Protein AF-A0A9D3X3N9-F1 (afdb_monomer_lite)

Structure (mmCIF, N/CA/C/O backbone):
data_AF-A0A9D3X3N9-F1
#
_entry.id   AF-A0A9D3X3N9-F1
#
loop_
_atom_site.group_PDB
_atom_site.id
_atom_site.type_symbol
_atom_site.label_atom_id
_atom_site.label_alt_id
_atom_site.label_comp_id
_atom_site.label_asym_id
_atom_site.label_entity_id
_atom_site.label_seq_id
_atom_site.pdbx_PDB_ins_code
_atom_site.Cartn_x
_atom_site.Cartn_y
_atom_site.Cartn_z
_atom_site.occupancy
_atom_site.B_iso_or_equiv
_atom_site.auth_seq_id
_atom_site.auth_comp_id
_atom_site.auth_asym_id
_atom_site.auth_atom_id
_atom_site.pdbx_PDB_model_num
ATOM 1 N N . MET A 1 1 ? -25.079 4.400 -27.390 1.00 31.95 1 MET A N 1
ATOM 2 C CA . MET A 1 1 ? -25.509 4.694 -26.006 1.00 31.95 1 MET A CA 1
ATOM 3 C C . MET A 1 1 ? -24.269 4.685 -25.127 1.00 31.95 1 MET A C 1
ATOM 5 O O . MET A 1 1 ? -23.729 3.621 -24.873 1.00 31.95 1 MET A O 1
ATOM 9 N N . ALA A 1 2 ? -23.754 5.862 -24.773 1.00 32.91 2 ALA A N 1
ATOM 10 C CA . ALA A 1 2 ? -22.612 6.016 -23.876 1.00 32.91 2 ALA A CA 1
ATOM 11 C C . ALA A 1 2 ? -23.142 6.596 -22.563 1.00 32.91 2 ALA A C 1
ATOM 13 O O . ALA A 1 2 ? -23.768 7.655 -22.571 1.00 32.91 2 ALA A O 1
ATOM 14 N N . VAL A 1 3 ? -22.959 5.876 -21.459 1.00 32.66 3 VAL A N 1
ATOM 15 C CA . VAL A 1 3 ? -23.346 6.351 -20.126 1.00 32.66 3 VAL A CA 1
ATOM 16 C C . VAL A 1 3 ? -22.180 7.183 -19.573 1.00 32.66 3 VAL A C 1
ATOM 18 O O . VAL A 1 3 ? -21.041 6.717 -19.627 1.00 32.66 3 VAL A O 1
ATOM 21 N N . PRO A 1 4 ? -22.409 8.416 -19.088 1.00 34.59 4 PRO A N 1
ATOM 22 C CA . PRO A 1 4 ? -21.331 9.307 -18.676 1.00 34.59 4 PRO A CA 1
ATOM 23 C C . PRO A 1 4 ? -20.747 8.894 -17.320 1.00 34.59 4 PRO A C 1
ATOM 25 O O . PRO A 1 4 ? -21.477 8.645 -16.360 1.00 34.59 4 PRO A O 1
ATOM 28 N N . ILE A 1 5 ? -19.416 8.895 -17.223 1.00 29.80 5 ILE A N 1
ATOM 29 C CA . ILE A 1 5 ? -18.681 8.769 -15.960 1.00 29.80 5 ILE A CA 1
ATOM 30 C C . ILE A 1 5 ? -18.842 10.099 -15.215 1.00 29.80 5 ILE A C 1
ATOM 32 O O . ILE A 1 5 ? -18.159 11.084 -15.497 1.00 29.80 5 ILE A O 1
ATOM 36 N N . ARG A 1 6 ? -19.814 10.157 -14.301 1.00 30.39 6 ARG A N 1
ATOM 37 C CA . ARG A 1 6 ? -20.041 11.319 -13.440 1.00 30.39 6 ARG A CA 1
ATOM 38 C C . ARG A 1 6 ? -18.975 11.330 -12.344 1.00 30.39 6 ARG A C 1
ATOM 40 O O . ARG A 1 6 ? -19.010 10.524 -11.424 1.00 30.39 6 ARG A O 1
ATOM 47 N N . CYS A 1 7 ? -18.050 12.278 -12.440 1.00 36.06 7 CYS A N 1
ATOM 48 C CA . CYS A 1 7 ? -17.235 12.730 -11.320 1.00 36.06 7 CYS A CA 1
ATOM 49 C C . CYS A 1 7 ? -18.178 13.370 -10.284 1.00 36.06 7 CYS A C 1
ATOM 51 O O . CYS A 1 7 ? -18.658 14.486 -10.488 1.00 36.06 7 CYS A O 1
ATOM 53 N N . GLN A 1 8 ? -18.528 12.647 -9.218 1.00 34.91 8 GLN A N 1
ATOM 54 C CA . GLN A 1 8 ? -19.307 13.202 -8.112 1.00 34.91 8 GLN A CA 1
ATOM 55 C C . GLN A 1 8 ? -18.360 13.745 -7.043 1.00 34.91 8 GLN A C 1
ATOM 57 O O . GLN A 1 8 ? -17.933 13.041 -6.137 1.00 34.91 8 GLN A O 1
ATOM 62 N N . ARG A 1 9 ? -18.106 15.056 -7.116 1.00 42.12 9 ARG A N 1
ATOM 63 C CA . ARG A 1 9 ? -18.013 15.855 -5.891 1.00 42.12 9 ARG A CA 1
ATOM 64 C C . ARG A 1 9 ? -19.366 15.745 -5.183 1.00 42.12 9 ARG A C 1
ATOM 66 O O . ARG A 1 9 ? -20.378 16.154 -5.748 1.00 42.12 9 ARG A O 1
ATOM 73 N N . GLY A 1 10 ? -19.379 15.189 -3.978 1.00 32.97 10 GLY A N 1
ATOM 74 C CA . GLY A 1 10 ? -20.575 15.047 -3.153 1.00 32.97 10 GLY A CA 1
ATOM 75 C C . GLY A 1 10 ? -20.214 15.052 -1.675 1.00 32.97 10 GLY A C 1
ATOM 76 O O . GLY A 1 10 ? -20.024 14.002 -1.077 1.00 32.97 10 GLY A O 1
ATOM 77 N N . HIS A 1 11 ? -20.123 16.248 -1.093 1.00 48.69 11 HIS A N 1
ATOM 78 C CA . HIS A 1 11 ? -20.300 16.431 0.344 1.00 48.69 11 HIS A CA 1
ATOM 79 C C . HIS A 1 11 ? -21.732 16.002 0.709 1.00 48.69 11 HIS A C 1
ATOM 81 O O . HIS A 1 11 ? -22.687 16.546 0.159 1.00 48.69 11 HIS A O 1
ATOM 87 N N . GLY A 1 12 ? -21.862 15.072 1.658 1.00 41.91 12 GLY A N 1
ATOM 88 C CA . GLY A 1 12 ? -23.103 14.786 2.379 1.00 41.91 12 GLY A CA 1
ATOM 89 C C . GLY A 1 12 ? -23.923 13.609 1.851 1.00 41.91 12 GLY A C 1
ATOM 90 O O . GLY A 1 12 ? -24.795 13.793 1.010 1.00 41.91 12 GLY A O 1
ATOM 91 N N . LEU A 1 13 ? -23.742 12.435 2.461 1.00 39.03 13 LEU A N 1
ATOM 92 C CA . LEU A 1 13 ? -24.774 11.403 2.574 1.00 39.03 13 LEU A CA 1
ATOM 93 C C . LEU A 1 13 ? -24.634 10.724 3.940 1.00 39.03 13 LEU A C 1
ATOM 95 O O . LEU A 1 13 ? -23.590 10.187 4.296 1.00 39.03 13 LEU A O 1
ATOM 99 N N . ARG A 1 14 ? -25.706 10.858 4.720 1.00 43.12 14 ARG A N 1
ATOM 100 C CA . ARG A 1 14 ? -25.939 10.192 5.996 1.00 43.12 14 ARG A CA 1
ATOM 101 C C . ARG A 1 14 ? -26.259 8.720 5.713 1.00 43.12 14 ARG A C 1
ATOM 103 O O . ARG A 1 14 ? -27.014 8.445 4.787 1.00 43.12 14 ARG A O 1
ATOM 110 N N . ASP A 1 15 ? -25.716 7.854 6.562 1.00 40.09 15 ASP A N 1
ATOM 111 C CA . ASP A 1 15 ? -25.915 6.401 6.659 1.00 40.09 15 ASP A CA 1
ATOM 112 C C . ASP A 1 15 ? -25.091 5.507 5.708 1.00 40.09 15 ASP A C 1
ATOM 114 O O . ASP A 1 15 ? -25.535 5.046 4.659 1.00 40.09 15 ASP A O 1
ATOM 118 N N . VAL A 1 16 ? -23.860 5.211 6.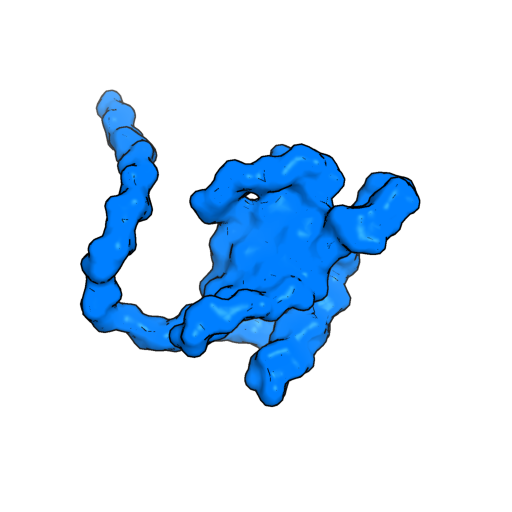128 1.00 35.19 16 VAL A N 1
ATOM 119 C CA . VAL A 1 16 ? -23.078 4.052 5.684 1.00 35.19 16 VAL A CA 1
ATOM 120 C C . VAL A 1 16 ? -22.316 3.593 6.916 1.00 35.19 16 VAL A C 1
ATOM 122 O O . VAL A 1 16 ? -21.643 4.409 7.539 1.00 35.19 16 VAL A O 1
ATOM 125 N N . ARG A 1 17 ? -22.466 2.322 7.311 1.00 38.84 17 ARG A N 1
ATOM 126 C CA . ARG A 1 17 ? -21.673 1.709 8.391 1.00 38.84 17 ARG A CA 1
ATOM 127 C C . ARG A 1 17 ? -20.231 2.178 8.236 1.00 38.84 17 ARG A C 1
ATOM 129 O O . ARG A 1 17 ? -19.671 1.979 7.158 1.00 38.84 17 ARG A O 1
ATOM 136 N N . ALA A 1 18 ? -19.702 2.841 9.257 1.00 41.69 18 ALA A N 1
ATOM 137 C CA . ALA A 1 18 ? -18.350 3.356 9.223 1.00 41.69 18 ALA A CA 1
ATOM 138 C C . ALA A 1 18 ? -17.399 2.199 8.835 1.00 41.69 18 ALA A C 1
ATOM 140 O O . ALA A 1 18 ? -17.597 1.040 9.227 1.00 41.69 18 ALA A O 1
ATOM 141 N N . ARG A 1 19 ? -16.513 2.472 7.876 1.00 57.41 19 ARG A N 1
ATOM 142 C CA . ARG A 1 19 ? -15.529 1.526 7.346 1.00 57.41 19 ARG A CA 1
ATOM 143 C C . ARG A 1 19 ? -14.264 2.307 7.062 1.00 57.41 19 ARG A C 1
ATOM 145 O O . ARG A 1 19 ? -14.333 3.376 6.463 1.00 57.41 19 ARG A O 1
ATOM 152 N N . ASP A 1 20 ? -13.123 1.751 7.437 1.00 67.38 20 ASP A N 1
ATOM 153 C CA . ASP A 1 20 ? -11.840 2.326 7.063 1.00 67.38 20 ASP A CA 1
ATOM 154 C C . ASP A 1 20 ? -11.606 2.193 5.550 1.00 67.38 20 ASP A C 1
ATOM 156 O O . ASP A 1 20 ? -11.877 1.148 4.938 1.00 67.38 20 ASP A O 1
ATOM 160 N N . HIS A 1 21 ? -11.063 3.252 4.950 1.00 73.44 21 HIS A N 1
ATOM 161 C CA . HIS A 1 21 ? -10.719 3.298 3.531 1.00 73.44 21 HIS A CA 1
ATOM 162 C C . HIS A 1 21 ? -9.202 3.275 3.356 1.00 73.44 21 HIS A C 1
ATOM 164 O O . HIS A 1 21 ? -8.477 3.983 4.044 1.00 73.44 21 HIS A O 1
ATOM 170 N N . VAL A 1 22 ? -8.695 2.518 2.387 1.00 73.81 22 VAL A N 1
ATOM 171 C CA . VAL A 1 22 ? -7.292 2.579 1.970 1.00 73.81 22 VAL A CA 1
ATOM 172 C C . VAL A 1 22 ? -7.203 3.177 0.580 1.00 73.81 22 VAL A C 1
ATOM 174 O O . VAL A 1 22 ? -7.746 2.628 -0.376 1.00 73.81 22 VAL A O 1
ATOM 177 N N . TRP A 1 23 ? -6.476 4.283 0.484 1.00 79.00 23 TRP A N 1
ATOM 178 C CA . TRP A 1 23 ? -6.226 5.031 -0.737 1.00 79.00 23 TRP A CA 1
ATOM 179 C C . TRP A 1 23 ? -4.908 4.564 -1.333 1.00 79.00 23 TRP A C 1
ATOM 181 O O . TRP A 1 23 ? -3.872 4.605 -0.667 1.00 79.00 23 TRP A O 1
ATOM 191 N N . LEU A 1 24 ? -4.937 4.126 -2.588 1.00 73.19 24 LEU A N 1
ATOM 192 C CA . LEU A 1 24 ? -3.757 3.652 -3.296 1.00 73.19 24 LEU A CA 1
ATOM 193 C C . LEU A 1 24 ? -3.531 4.481 -4.560 1.00 73.19 24 LEU A C 1
ATOM 195 O O . LEU A 1 24 ? -4.296 4.391 -5.517 1.00 73.19 24 LEU A O 1
ATOM 199 N N . LEU A 1 25 ? -2.475 5.296 -4.558 1.00 71.31 25 LEU A N 1
ATOM 200 C CA . LEU A 1 25 ? -2.218 6.297 -5.594 1.00 71.31 25 LEU A CA 1
ATOM 201 C C . LEU A 1 25 ? -1.011 5.905 -6.453 1.00 71.31 25 LEU A C 1
ATOM 203 O O . LEU A 1 25 ? 0.139 5.955 -6.003 1.00 71.31 25 LEU A O 1
ATOM 207 N N . SER A 1 26 ? -1.251 5.533 -7.716 1.00 69.38 26 SER A N 1
ATOM 208 C CA . SER A 1 26 ? -0.196 5.335 -8.707 1.00 69.38 26 SER A CA 1
ATOM 209 C C . SER A 1 26 ? -0.650 5.313 -10.176 1.00 69.38 26 SER A C 1
ATOM 211 O O . SER A 1 26 ? -1.610 4.637 -10.539 1.00 69.38 26 SER A O 1
ATOM 213 N N . ILE A 1 27 ? 0.112 5.981 -11.058 1.00 57.88 27 ILE A N 1
ATOM 214 C CA . ILE A 1 27 ? -0.200 6.104 -12.501 1.00 57.88 27 ILE A CA 1
ATOM 215 C C . ILE A 1 27 ? 0.334 4.950 -13.372 1.00 57.88 27 ILE A C 1
ATOM 217 O O . ILE A 1 27 ? -0.090 4.798 -14.510 1.00 57.88 27 ILE A O 1
ATOM 221 N N . VAL A 1 28 ? 1.321 4.175 -12.901 1.00 57.84 28 VAL A N 1
ATOM 222 C CA . VAL A 1 28 ? 2.160 3.336 -13.795 1.00 57.84 28 VAL A CA 1
ATOM 223 C C . VAL A 1 28 ? 2.166 1.845 -13.418 1.00 57.84 28 VAL A C 1
ATOM 225 O O . VAL A 1 28 ? 2.749 1.035 -14.133 1.00 57.84 28 VAL A O 1
ATOM 228 N N . TYR A 1 29 ? 1.512 1.431 -12.327 1.00 63.31 29 TYR A N 1
ATOM 229 C CA . TYR A 1 29 ? 1.758 0.096 -11.752 1.00 63.31 29 TYR A CA 1
ATOM 230 C C . TYR A 1 29 ? 0.490 -0.656 -11.354 1.00 63.31 29 TYR A C 1
ATOM 232 O O . TYR A 1 29 ? 0.356 -1.092 -10.212 1.00 63.31 29 TYR A O 1
ATOM 240 N N . GLY A 1 30 ? -0.410 -0.870 -12.318 1.00 69.19 30 GLY A N 1
ATOM 241 C CA . GLY A 1 30 ? -1.659 -1.612 -12.103 1.00 69.19 30 GLY A CA 1
ATOM 242 C C . GLY A 1 30 ? -1.469 -2.977 -11.424 1.00 69.19 30 GLY A C 1
ATOM 243 O O . GLY A 1 30 ? -2.191 -3.284 -10.486 1.00 69.19 30 GLY A O 1
ATOM 244 N N . ARG A 1 31 ? -0.446 -3.763 -11.802 1.00 81.25 31 ARG A N 1
ATOM 245 C CA . ARG A 1 31 ? -0.176 -5.080 -11.180 1.00 81.25 31 ARG A CA 1
ATOM 246 C C . ARG A 1 31 ? 0.275 -4.989 -9.718 1.00 81.25 31 ARG A C 1
ATOM 248 O O . ARG A 1 31 ? -0.132 -5.810 -8.908 1.00 81.25 31 ARG A O 1
ATOM 255 N N . ASN A 1 32 ? 1.095 -3.995 -9.369 1.00 84.25 32 ASN A N 1
ATOM 256 C CA . ASN A 1 32 ? 1.498 -3.787 -7.974 1.00 84.25 32 ASN A CA 1
ATOM 257 C C . ASN A 1 32 ? 0.337 -3.257 -7.133 1.00 84.25 32 ASN A C 1
ATOM 259 O O . ASN A 1 32 ? 0.166 -3.690 -6.000 1.00 84.25 32 ASN A O 1
ATOM 263 N N . ALA A 1 33 ? -0.451 -2.336 -7.691 1.00 85.00 33 ALA A N 1
ATOM 264 C CA . ALA A 1 33 ? -1.656 -1.816 -7.058 1.00 85.00 33 ALA A CA 1
ATOM 265 C C . ALA A 1 33 ? -2.656 -2.938 -6.752 1.00 85.00 33 ALA A C 1
ATOM 267 O O . ALA A 1 33 ? -3.158 -3.024 -5.635 1.00 85.00 33 ALA A O 1
ATOM 268 N N . ASP A 1 34 ? -2.874 -3.834 -7.715 1.00 88.12 34 ASP A N 1
ATOM 269 C CA . ASP A 1 34 ? -3.726 -5.008 -7.554 1.00 88.12 34 ASP A CA 1
ATOM 270 C C . ASP A 1 34 ? -3.188 -5.966 -6.480 1.00 88.12 34 ASP A C 1
ATOM 272 O O . ASP A 1 34 ? -3.916 -6.324 -5.557 1.00 88.12 34 ASP A O 1
ATOM 276 N N . ALA A 1 35 ? -1.894 -6.301 -6.519 1.00 91.19 35 ALA A N 1
ATOM 277 C CA . ALA A 1 35 ? -1.285 -7.191 -5.532 1.00 91.19 35 ALA A CA 1
ATOM 278 C C . ALA A 1 35 ? -1.388 -6.640 -4.097 1.00 91.19 35 ALA A C 1
ATOM 280 O O . ALA A 1 35 ? -1.737 -7.378 -3.175 1.00 91.19 35 ALA A O 1
ATOM 281 N N . VAL A 1 36 ? -1.130 -5.340 -3.907 1.00 91.06 36 VAL A N 1
ATOM 282 C CA . VAL A 1 36 ? -1.307 -4.670 -2.608 1.00 91.06 36 VAL A CA 1
ATOM 283 C C . VAL A 1 36 ? -2.785 -4.662 -2.210 1.00 91.06 36 VAL A C 1
ATOM 285 O O . VAL A 1 36 ? -3.103 -5.024 -1.084 1.00 91.06 36 VAL A O 1
ATOM 288 N N . SER A 1 37 ? -3.700 -4.331 -3.127 1.00 88.88 37 SER A N 1
ATOM 289 C CA . SER A 1 37 ? -5.146 -4.345 -2.861 1.00 88.88 37 SER A CA 1
ATOM 290 C C . SER A 1 37 ? -5.637 -5.717 -2.391 1.00 88.88 37 SER A C 1
ATOM 292 O O . SER A 1 37 ? -6.353 -5.813 -1.393 1.00 88.88 37 SER A O 1
ATOM 294 N N . GLN A 1 38 ? -5.208 -6.792 -3.058 1.00 91.75 38 GLN A N 1
ATOM 295 C CA . GLN A 1 38 ? -5.537 -8.157 -2.659 1.00 91.75 38 GLN A CA 1
ATOM 296 C C . GLN A 1 38 ? -4.978 -8.504 -1.276 1.00 91.75 38 GLN A C 1
ATOM 298 O O . GLN A 1 38 ? -5.694 -9.097 -0.472 1.00 91.75 38 GLN A O 1
ATOM 303 N N . ALA A 1 39 ? -3.727 -8.134 -0.983 1.00 93.06 39 ALA A N 1
ATOM 304 C CA . ALA A 1 39 ? -3.123 -8.381 0.325 1.00 93.06 39 ALA A CA 1
ATOM 305 C C . ALA A 1 39 ? -3.898 -7.669 1.446 1.00 93.06 39 ALA A C 1
ATOM 307 O O . ALA A 1 39 ? -4.276 -8.308 2.424 1.00 93.06 39 ALA A O 1
ATOM 308 N N . LEU A 1 40 ? -4.232 -6.387 1.264 1.00 90.69 40 LEU A N 1
ATOM 309 C CA . LEU A 1 40 ? -4.996 -5.609 2.244 1.00 90.69 40 LEU A CA 1
ATOM 310 C C . LEU A 1 40 ? -6.369 -6.234 2.525 1.00 90.69 40 LEU A C 1
ATOM 312 O O . LEU A 1 40 ? -6.725 -6.435 3.684 1.00 90.69 40 LEU A O 1
ATOM 316 N N . ARG A 1 41 ? -7.106 -6.616 1.472 1.00 89.12 41 ARG A N 1
ATOM 317 C CA . ARG A 1 41 ? -8.426 -7.264 1.593 1.00 89.12 41 ARG A CA 1
ATOM 318 C C . ARG A 1 41 ? -8.362 -8.635 2.269 1.00 89.12 41 ARG A C 1
ATOM 320 O O . ARG A 1 41 ? -9.312 -9.025 2.938 1.00 89.12 41 ARG A O 1
ATOM 327 N N . ARG A 1 42 ? -7.262 -9.379 2.093 1.00 91.81 42 ARG A N 1
ATOM 328 C CA . ARG A 1 42 ? -7.041 -10.667 2.776 1.00 91.81 42 ARG A CA 1
ATOM 329 C C . ARG A 1 42 ? -6.723 -10.481 4.255 1.00 91.81 42 ARG A C 1
ATOM 331 O O . ARG A 1 42 ? -7.130 -11.306 5.064 1.00 91.81 42 ARG A O 1
ATOM 338 N N . THR A 1 43 ? -5.995 -9.424 4.603 1.00 90.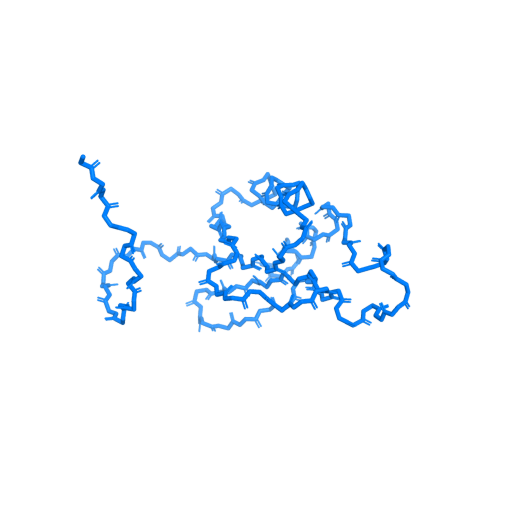31 43 THR A N 1
ATOM 339 C CA . THR A 1 43 ? -5.600 -9.150 5.989 1.00 90.31 43 THR A CA 1
ATOM 340 C C . THR A 1 43 ? -6.732 -8.533 6.802 1.00 90.31 43 THR A C 1
ATOM 342 O O . THR A 1 43 ? -6.879 -8.871 7.974 1.00 90.31 43 THR A O 1
ATOM 345 N N . VAL A 1 44 ? -7.544 -7.663 6.196 1.00 86.56 44 VAL A N 1
ATOM 346 C CA . VAL A 1 44 ? -8.655 -6.976 6.864 1.00 86.56 44 VAL A CA 1
ATOM 347 C C . VAL A 1 44 ? -9.910 -7.082 6.001 1.00 86.56 44 VAL A C 1
ATOM 349 O O . VAL A 1 44 ? -10.055 -6.388 5.000 1.00 86.56 44 VAL A O 1
ATOM 352 N N . ALA A 1 45 ? -10.847 -7.944 6.399 1.00 79.94 45 ALA A N 1
ATOM 353 C CA . ALA A 1 45 ? -12.034 -8.251 5.595 1.00 79.94 45 ALA A CA 1
ATOM 354 C C . ALA A 1 45 ? -13.011 -7.068 5.426 1.00 79.94 45 ALA A C 1
ATOM 356 O O . ALA A 1 45 ? -13.779 -7.045 4.468 1.00 79.94 45 ALA A O 1
ATOM 357 N N . ASN A 1 46 ? -12.996 -6.090 6.340 1.00 80.75 46 ASN A N 1
ATOM 358 C CA . ASN A 1 46 ? -13.911 -4.940 6.322 1.00 80.75 46 ASN A CA 1
ATOM 359 C C . ASN A 1 46 ? -13.274 -3.653 5.759 1.00 80.75 46 ASN A C 1
ATOM 361 O O . ASN A 1 46 ? -13.885 -2.593 5.848 1.00 80.75 46 ASN A O 1
ATOM 365 N N . VAL A 1 47 ? -12.062 -3.724 5.190 1.00 82.06 47 VAL A N 1
ATOM 366 C CA . VAL A 1 47 ? -11.395 -2.540 4.628 1.00 82.06 47 VAL A CA 1
ATOM 367 C C . VAL A 1 47 ? -11.857 -2.282 3.196 1.00 82.06 47 VAL A C 1
ATOM 369 O O . VAL A 1 47 ? -11.866 -3.180 2.347 1.00 82.06 47 VAL A O 1
ATOM 372 N N . VAL A 1 48 ? -12.226 -1.038 2.900 1.00 87.94 48 VAL A N 1
ATOM 373 C CA . VAL A 1 48 ? -12.533 -0.607 1.533 1.00 87.94 48 VAL A CA 1
ATOM 374 C C . VAL A 1 48 ? -11.237 -0.130 0.890 1.00 87.94 48 VAL A C 1
ATOM 376 O O . VAL A 1 48 ? -10.563 0.734 1.429 1.00 87.94 48 VAL A O 1
ATOM 379 N N . VAL A 1 49 ? -10.858 -0.686 -0.262 1.00 86.56 49 VAL A N 1
ATOM 380 C CA . VAL A 1 49 ? -9.651 -0.247 -0.987 1.00 86.56 49 VAL A CA 1
ATOM 381 C C . VAL A 1 49 ? -10.057 0.543 -2.222 1.00 86.56 49 VAL A C 1
ATOM 383 O O . VAL A 1 49 ? -10.679 -0.020 -3.127 1.00 86.56 49 VAL A O 1
ATOM 386 N N . GLU A 1 50 ? -9.655 1.808 -2.269 1.00 87.75 50 GLU A N 1
ATOM 387 C CA . GLU A 1 50 ? -9.863 2.741 -3.372 1.00 87.75 50 GLU A CA 1
ATOM 388 C C . GLU A 1 50 ? -8.541 2.995 -4.098 1.00 87.75 50 GLU A C 1
ATOM 390 O O . GLU A 1 50 ? -7.524 3.337 -3.496 1.00 87.75 50 GLU A O 1
ATOM 395 N N . ILE A 1 51 ? -8.542 2.819 -5.419 1.00 84.06 51 ILE A N 1
ATOM 396 C CA . ILE A 1 51 ? -7.351 3.003 -6.251 1.00 84.06 51 ILE A CA 1
ATOM 397 C C . ILE A 1 51 ? -7.531 4.277 -7.069 1.00 84.06 51 ILE A C 1
ATOM 399 O O . ILE A 1 51 ? -8.495 4.388 -7.821 1.00 84.06 51 ILE A O 1
ATOM 403 N N . ASN A 1 52 ? -6.582 5.206 -6.960 1.00 81.88 52 ASN A N 1
ATOM 404 C CA . ASN A 1 52 ? -6.586 6.494 -7.658 1.00 81.88 52 ASN A CA 1
ATOM 405 C C . ASN A 1 52 ? -7.912 7.282 -7.562 1.00 81.88 52 ASN A C 1
ATOM 407 O O . ASN A 1 52 ? -8.402 7.745 -8.593 1.00 81.88 52 ASN A O 1
ATOM 411 N N . PRO A 1 53 ? -8.503 7.456 -6.364 1.00 78.31 53 PRO A N 1
ATOM 412 C CA . PRO A 1 53 ? -9.671 8.332 -6.197 1.00 78.31 53 PRO A CA 1
ATOM 413 C C . PRO A 1 53 ? -9.382 9.788 -6.609 1.00 78.31 53 PRO A C 1
ATOM 415 O O . PRO A 1 53 ? -10.277 10.502 -7.055 1.00 78.31 53 PRO A O 1
ATOM 418 N N . GLU A 1 54 ? -8.119 10.211 -6.525 1.00 79.19 54 GLU A N 1
ATOM 419 C CA . GLU A 1 54 ? -7.611 11.476 -7.052 1.00 79.19 54 GLU A CA 1
ATOM 420 C C . GLU A 1 54 ? -6.482 11.250 -8.065 1.00 79.19 54 GLU A C 1
ATOM 422 O O . GLU A 1 54 ? -5.897 10.165 -8.130 1.00 79.19 54 GLU A O 1
ATOM 427 N N . THR A 1 55 ? -6.161 12.286 -8.853 1.00 76.62 55 THR A N 1
ATOM 428 C CA . THR A 1 55 ? -5.078 12.236 -9.844 1.00 76.62 55 THR A CA 1
ATOM 429 C C . THR A 1 55 ? -3.755 11.885 -9.156 1.00 76.62 55 THR A C 1
ATOM 431 O O . THR A 1 55 ? -3.205 12.712 -8.425 1.00 76.62 55 THR A O 1
ATOM 434 N N . PRO A 1 56 ? -3.195 10.687 -9.404 1.00 80.38 56 PRO A N 1
ATOM 435 C CA . PRO A 1 56 ? -2.022 10.233 -8.680 1.00 80.38 56 PRO A CA 1
ATOM 436 C C . PRO A 1 56 ? -0.777 11.015 -9.098 1.00 80.38 56 PRO A C 1
ATOM 438 O O . PRO A 1 56 ? -0.588 11.369 -10.265 1.00 80.38 56 PRO A O 1
ATOM 441 N N . ARG A 1 57 ? 0.136 11.233 -8.149 1.00 80.62 57 ARG A N 1
ATOM 442 C CA . ARG A 1 57 ? 1.425 11.870 -8.435 1.00 80.62 57 ARG A CA 1
ATOM 443 C C . ARG A 1 57 ? 2.299 10.983 -9.331 1.00 80.62 57 ARG A C 1
ATOM 445 O O . ARG A 1 57 ? 2.356 9.757 -9.203 1.00 80.62 57 ARG A O 1
ATOM 452 N N . ARG A 1 58 ? 3.023 11.616 -10.261 1.00 78.56 58 ARG A N 1
ATOM 453 C CA . ARG A 1 58 ? 3.893 10.911 -11.214 1.00 78.56 58 ARG A CA 1
ATOM 454 C C . ARG A 1 58 ? 5.063 10.241 -10.500 1.00 78.56 58 ARG A C 1
ATOM 456 O O . ARG A 1 58 ? 5.766 10.867 -9.713 1.00 78.56 58 ARG A O 1
ATOM 463 N N . ASN A 1 59 ? 5.323 8.981 -10.858 1.00 75.62 59 ASN A N 1
ATOM 464 C CA . ASN A 1 59 ? 6.469 8.190 -10.389 1.00 75.62 59 ASN A CA 1
ATOM 465 C C . ASN A 1 59 ? 6.548 7.990 -8.860 1.00 75.62 59 ASN A C 1
ATOM 467 O O . ASN A 1 59 ? 7.649 7.833 -8.313 1.00 75.62 59 ASN A O 1
ATOM 471 N N . SER A 1 60 ? 5.395 7.953 -8.194 1.00 79.81 60 SER A N 1
ATOM 472 C CA . SER A 1 60 ? 5.242 7.549 -6.795 1.00 79.81 60 SER A CA 1
ATOM 473 C C . SER A 1 60 ? 4.253 6.391 -6.654 1.00 79.81 60 SER A C 1
ATOM 475 O O . SER A 1 60 ? 3.467 6.099 -7.562 1.00 79.81 60 SER A O 1
ATOM 477 N N . PHE A 1 61 ? 4.353 5.706 -5.521 1.00 88.44 61 PHE A N 1
ATOM 478 C CA . PHE A 1 61 ? 3.427 4.668 -5.100 1.00 88.44 61 PHE A CA 1
ATOM 479 C C . PHE A 1 61 ? 3.125 4.958 -3.640 1.00 88.44 61 PHE A C 1
ATOM 481 O O . PHE A 1 61 ? 3.979 4.734 -2.785 1.00 88.44 61 PHE A O 1
ATOM 488 N N . GLU A 1 62 ? 1.953 5.522 -3.390 1.00 89.00 62 GLU A N 1
ATOM 489 C CA . GLU A 1 62 ? 1.554 5.958 -2.058 1.00 89.00 62 GLU A CA 1
ATOM 490 C C . GLU A 1 62 ? 0.357 5.127 -1.606 1.00 89.00 62 GLU A C 1
ATOM 492 O O . GLU A 1 62 ? -0.532 4.822 -2.408 1.00 89.00 62 GLU A O 1
ATOM 497 N N . VAL A 1 63 ? 0.366 4.744 -0.332 1.00 90.75 63 VAL A N 1
ATOM 498 C CA . VAL A 1 63 ? -0.727 4.018 0.306 1.00 90.75 63 VAL A CA 1
ATOM 499 C C . VAL A 1 63 ? -1.036 4.685 1.635 1.00 90.75 63 VAL A C 1
ATOM 501 O O . VAL A 1 63 ? -0.154 4.797 2.489 1.00 90.75 63 VAL A O 1
ATOM 504 N N . SER A 1 64 ? -2.291 5.074 1.816 1.00 89.69 64 SER A N 1
ATOM 505 C CA . SER A 1 64 ? -2.761 5.748 3.024 1.00 89.69 64 SER A CA 1
ATOM 506 C C . SER A 1 64 ? -4.026 5.083 3.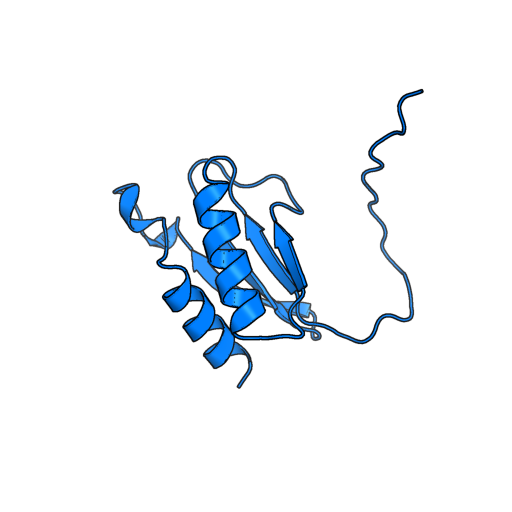545 1.00 89.69 64 SER A C 1
ATOM 508 O O . SER A 1 64 ? -4.907 4.737 2.764 1.00 89.69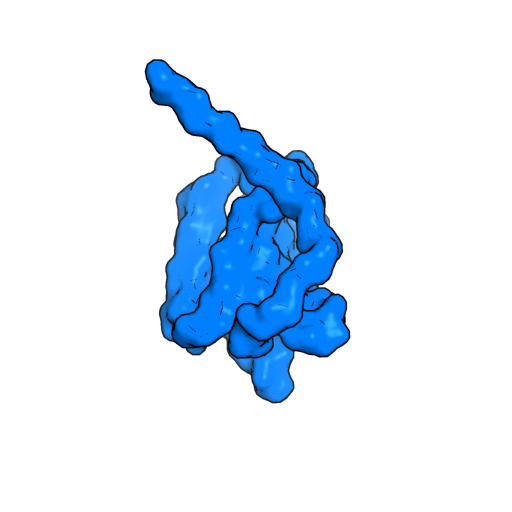 64 SER A O 1
ATOM 510 N N . LEU A 1 65 ? -4.118 4.912 4.859 1.00 89.62 65 LEU A N 1
ATOM 511 C CA . LEU A 1 65 ? -5.327 4.520 5.572 1.00 89.62 65 LEU A CA 1
ATOM 512 C C . LEU A 1 65 ? -6.064 5.784 6.002 1.00 89.62 65 LEU A C 1
ATOM 514 O O . LEU A 1 65 ? -5.495 6.6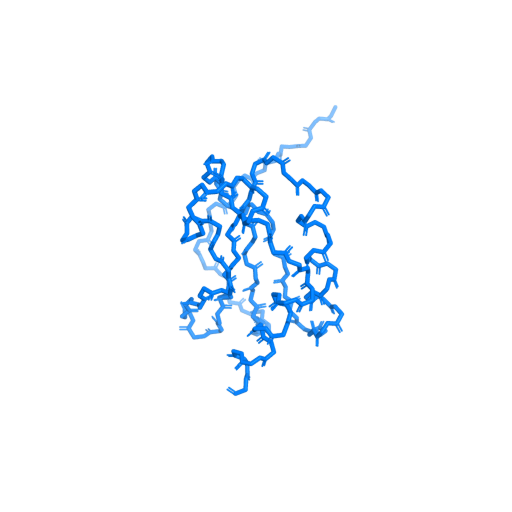05 6.711 1.00 89.62 65 LEU A O 1
ATOM 518 N N . VAL A 1 66 ? -7.319 5.917 5.608 1.00 87.50 66 VAL A N 1
ATOM 519 C CA . VAL A 1 66 ? -8.254 6.913 6.121 1.00 87.50 66 VAL A CA 1
ATOM 520 C C . VAL A 1 66 ? -9.149 6.206 7.124 1.00 87.50 66 VAL A C 1
ATOM 522 O O . VAL A 1 66 ? -9.889 5.287 6.761 1.00 87.50 66 VAL A O 1
ATOM 525 N N . LYS A 1 67 ? -9.025 6.613 8.385 1.00 84.50 67 LYS A N 1
ATOM 526 C CA . LYS A 1 67 ? -9.797 6.076 9.500 1.00 84.50 67 LYS A CA 1
ATOM 527 C C . LYS A 1 67 ? -11.175 6.729 9.575 1.00 84.50 67 LYS A C 1
ATOM 529 O O . LYS A 1 67 ? -11.401 7.806 9.020 1.00 84.50 67 LYS A O 1
ATOM 534 N N . GLU A 1 68 ? -12.087 6.098 10.305 1.00 80.88 68 GLU A N 1
ATOM 535 C CA . GLU A 1 68 ? -13.446 6.617 10.535 1.00 80.88 68 GLU A CA 1
ATOM 536 C C . GLU A 1 68 ? -13.476 8.006 11.198 1.00 80.88 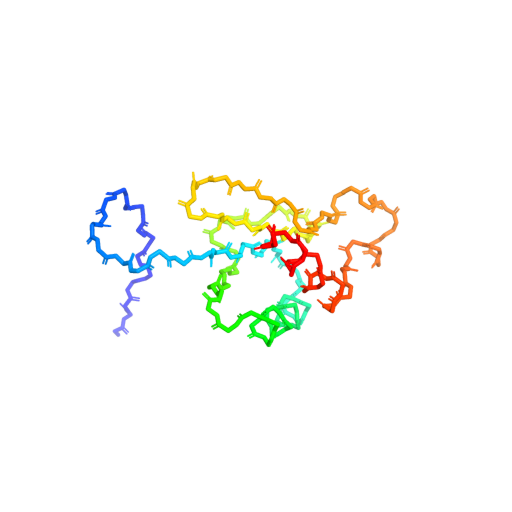68 GLU A C 1
ATOM 538 O O . GLU A 1 68 ? -14.389 8.792 10.954 1.00 80.88 68 GLU A O 1
ATOM 543 N N . ASP A 1 69 ? -12.459 8.334 12.000 1.00 77.81 69 ASP A N 1
ATOM 544 C CA . ASP A 1 69 ? -12.287 9.642 12.646 1.00 77.81 69 ASP A CA 1
ATOM 545 C C . ASP A 1 69 ? -11.842 10.757 11.675 1.00 77.81 69 ASP A C 1
ATOM 547 O O . ASP A 1 69 ? -11.685 11.912 12.074 1.00 77.81 69 ASP A O 1
ATOM 551 N N . GLY A 1 70 ? -11.643 10.425 10.395 1.00 81.75 70 GLY A N 1
ATOM 552 C CA . GLY A 1 70 ? -11.150 11.328 9.358 1.00 81.75 70 GLY A CA 1
ATOM 553 C C . GLY A 1 70 ? -9.633 11.528 9.384 1.00 81.75 70 GLY A C 1
ATOM 554 O O . GLY A 1 70 ? -9.097 12.244 8.534 1.00 81.75 70 GLY A O 1
ATOM 555 N N . SER A 1 71 ? -8.917 10.900 10.322 1.00 84.06 71 SER A N 1
ATOM 556 C CA . SER A 1 71 ? -7.460 10.922 10.339 1.00 84.06 71 SER A CA 1
ATOM 557 C C . SER A 1 71 ? -6.896 10.050 9.219 1.00 84.06 71 SER A C 1
ATOM 559 O O . SER A 1 71 ? -7.470 9.035 8.819 1.00 84.06 71 SER A O 1
ATOM 561 N N . THR A 1 72 ? -5.752 10.465 8.678 1.00 85.69 72 THR A N 1
ATOM 562 C CA . THR A 1 72 ? -5.051 9.713 7.634 1.00 85.69 72 THR A CA 1
ATOM 563 C C . THR A 1 72 ? -3.700 9.240 8.152 1.00 85.69 72 THR A C 1
ATOM 565 O O . THR A 1 72 ? -2.891 10.041 8.617 1.00 85.69 72 THR A O 1
ATOM 568 N N . VAL A 1 73 ? -3.440 7.940 8.035 1.00 89.56 73 VAL A N 1
ATOM 569 C CA . VAL A 1 73 ? -2.168 7.300 8.374 1.00 89.56 73 VAL A CA 1
ATOM 570 C C . VAL A 1 73 ? -1.479 6.856 7.091 1.00 89.56 73 VAL A C 1
ATOM 572 O O . VAL A 1 73 ? -2.035 6.108 6.291 1.00 89.56 73 VAL A O 1
ATOM 575 N N . GLU A 1 74 ? -0.242 7.297 6.887 1.00 91.69 74 GLU A N 1
ATOM 576 C CA . GLU A 1 74 ? 0.578 6.828 5.771 1.00 91.69 74 GLU A CA 1
ATOM 577 C C . GLU A 1 74 ? 1.047 5.388 6.038 1.00 91.69 74 GLU A C 1
ATOM 579 O O . GLU A 1 74 ? 1.835 5.145 6.950 1.00 91.69 74 GLU A O 1
ATOM 584 N N . LEU A 1 75 ? 0.593 4.434 5.222 1.00 91.50 75 LEU A N 1
ATOM 585 C CA . LEU A 1 75 ? 1.037 3.036 5.289 1.00 91.50 75 LEU A CA 1
ATOM 586 C C . LEU A 1 75 ? 2.313 2.815 4.471 1.00 91.50 75 LEU A C 1
ATOM 588 O O . LEU A 1 75 ? 3.157 1.983 4.813 1.00 91.50 75 LEU A O 1
ATOM 592 N N . TRP A 1 76 ? 2.458 3.549 3.365 1.00 93.44 76 TRP A N 1
ATOM 593 C CA . TRP A 1 76 ? 3.654 3.520 2.536 1.00 93.44 76 TRP A CA 1
ATOM 594 C C . TRP A 1 76 ? 3.806 4.792 1.706 1.00 93.44 76 TRP A C 1
ATOM 596 O O . TRP A 1 76 ? 2.870 5.213 1.029 1.00 93.44 76 TRP A O 1
ATOM 606 N N . SER A 1 77 ? 5.030 5.322 1.656 1.00 90.88 77 SER A N 1
ATOM 607 C CA . SER A 1 77 ? 5.420 6.358 0.700 1.00 90.88 77 SER A CA 1
ATOM 608 C C . SER A 1 77 ? 6.623 5.919 -0.129 1.00 90.88 77 SER A C 1
ATOM 610 O O . SER A 1 77 ? 7.743 5.773 0.373 1.00 90.88 77 SER A O 1
ATOM 612 N N . GLY A 1 78 ? 6.411 5.755 -1.434 1.00 89.56 78 GLY A N 1
ATOM 613 C CA . GLY A 1 78 ? 7.475 5.554 -2.410 1.00 89.56 78 GLY A CA 1
ATOM 614 C C . GLY A 1 78 ? 8.287 6.829 -2.659 1.00 89.56 78 GLY A C 1
ATOM 615 O O . GLY A 1 78 ? 9.413 6.752 -3.150 1.00 89.56 78 GLY A O 1
ATOM 616 N N . ILE A 1 79 ? 7.764 8.007 -2.305 1.00 87.62 79 ILE A N 1
ATOM 617 C CA . ILE A 1 79 ? 8.515 9.272 -2.361 1.00 87.62 79 ILE A CA 1
ATOM 618 C C . ILE A 1 79 ? 9.655 9.252 -1.345 1.00 87.62 79 ILE A C 1
ATOM 620 O O . ILE A 1 79 ? 10.800 9.524 -1.713 1.00 87.62 79 ILE A O 1
ATOM 624 N N . LYS A 1 80 ? 9.361 8.857 -0.100 1.00 89.75 80 LYS A N 1
ATOM 625 C CA . LYS A 1 80 ? 10.345 8.798 0.995 1.00 89.75 80 LYS A CA 1
ATOM 626 C C . LYS A 1 80 ? 11.476 7.795 0.750 1.00 89.75 80 LYS A C 1
ATOM 628 O O . LYS A 1 80 ? 12.521 7.884 1.382 1.00 89.75 80 LYS A O 1
ATOM 633 N N . LYS A 1 81 ? 11.298 6.851 -0.179 1.00 89.38 81 LYS A N 1
ATOM 634 C CA . LYS A 1 81 ? 12.332 5.877 -0.571 1.00 89.38 81 LYS A CA 1
ATOM 635 C C . LYS A 1 81 ? 13.371 6.437 -1.544 1.00 89.38 81 LYS A C 1
ATOM 637 O O . LYS A 1 81 ? 14.388 5.788 -1.760 1.00 89.38 81 LYS A O 1
ATOM 642 N N . GLY A 1 82 ? 13.134 7.623 -2.109 1.00 85.94 82 GLY A N 1
ATOM 643 C CA . GLY A 1 82 ? 14.069 8.274 -3.022 1.00 85.94 82 GLY A CA 1
ATOM 644 C C . GLY A 1 82 ? 14.297 7.501 -4.333 1.00 85.94 82 GLY A C 1
ATOM 645 O O . GLY A 1 82 ? 13.515 6.620 -4.710 1.00 85.94 82 GLY A O 1
ATOM 646 N N . PRO A 1 83 ? 15.333 7.862 -5.103 1.00 83.06 83 PRO A N 1
ATOM 647 C CA . PRO A 1 83 ? 15.930 6.966 -6.094 1.00 83.06 83 PRO A CA 1
ATOM 648 C C . PRO A 1 83 ? 16.636 5.818 -5.350 1.00 83.06 83 PRO A C 1
ATOM 650 O O . PRO A 1 83 ? 17.206 6.095 -4.298 1.00 83.06 83 PRO A O 1
ATOM 653 N N . PRO A 1 84 ? 16.693 4.565 -5.848 1.00 87.50 84 PRO A N 1
ATOM 654 C CA . PRO A 1 84 ? 16.254 4.014 -7.140 1.00 87.50 84 PRO A CA 1
ATOM 655 C C . PRO A 1 84 ? 14.779 3.565 -7.222 1.00 87.50 84 PRO A C 1
ATOM 657 O O . PRO A 1 84 ? 14.146 3.205 -6.233 1.00 87.50 84 PRO A O 1
ATOM 660 N N . ARG A 1 85 ? 14.241 3.476 -8.451 1.00 84.19 85 ARG A N 1
ATOM 661 C CA . ARG A 1 85 ? 12.818 3.176 -8.738 1.00 84.19 85 ARG A CA 1
ATOM 662 C C . ARG A 1 85 ? 12.302 1.881 -8.100 1.00 84.19 85 ARG A C 1
ATOM 664 O O . ARG A 1 85 ? 11.163 1.865 -7.652 1.00 84.19 85 ARG A O 1
ATOM 671 N N . LYS A 1 86 ? 13.117 0.822 -8.033 1.00 85.44 86 LYS A N 1
ATOM 672 C CA . LYS A 1 86 ? 12.710 -0.485 -7.483 1.00 85.44 86 LYS A CA 1
ATOM 673 C C . LYS A 1 86 ? 12.273 -0.393 -6.015 1.00 85.44 86 LYS A C 1
ATOM 675 O O . LYS A 1 86 ? 11.339 -1.079 -5.628 1.00 85.44 86 LYS A O 1
ATOM 680 N N . LEU A 1 87 ? 12.896 0.490 -5.231 1.00 85.75 87 LEU A N 1
ATOM 681 C CA . LEU A 1 87 ? 12.615 0.645 -3.799 1.00 85.75 87 LEU A CA 1
ATOM 682 C C . LEU A 1 87 ? 11.322 1.413 -3.511 1.00 85.75 87 LEU A C 1
ATOM 684 O O . LEU A 1 87 ? 10.828 1.371 -2.388 1.00 85.75 87 LEU A O 1
ATOM 688 N N . LYS A 1 88 ? 10.762 2.104 -4.512 1.00 86.44 88 LYS A N 1
ATOM 689 C CA . LYS A 1 88 ? 9.488 2.818 -4.370 1.00 86.44 88 LYS A CA 1
ATOM 690 C C . LYS A 1 88 ? 8.296 1.870 -4.263 1.00 86.44 88 LYS A C 1
ATOM 692 O O . LYS A 1 88 ? 7.240 2.292 -3.800 1.00 86.44 88 LYS A O 1
ATOM 697 N N . PHE A 1 89 ? 8.469 0.617 -4.684 1.00 86.62 89 PHE A N 1
ATOM 698 C CA . PHE A 1 89 ? 7.430 -0.401 -4.655 1.00 86.62 89 PHE A CA 1
ATOM 699 C C . PHE A 1 89 ? 7.539 -1.234 -3.391 1.00 86.62 89 PHE A C 1
ATOM 701 O O . PHE A 1 89 ? 8.586 -1.844 -3.158 1.00 86.62 89 PHE A O 1
ATOM 708 N N . PRO A 1 90 ? 6.472 -1.286 -2.588 1.00 90.50 90 PRO A N 1
ATOM 709 C CA . PRO A 1 90 ? 6.448 -2.177 -1.456 1.00 90.50 90 PRO A CA 1
ATOM 710 C C . PRO A 1 90 ? 6.221 -3.618 -1.903 1.00 90.50 90 PRO A C 1
ATOM 712 O O . PRO A 1 90 ? 5.631 -3.895 -2.951 1.00 90.50 90 PRO A O 1
ATOM 715 N N . GLU A 1 91 ? 6.626 -4.533 -1.035 1.00 92.81 91 GLU A N 1
ATOM 716 C CA . GLU A 1 91 ? 6.066 -5.873 -1.016 1.00 92.81 91 GLU A CA 1
ATOM 717 C C . GLU A 1 91 ? 4.622 -5.805 -0.483 1.00 92.81 91 GLU A C 1
ATOM 719 O O . GLU A 1 91 ? 4.397 -5.138 0.533 1.00 92.81 91 GLU A O 1
ATOM 724 N N . PRO A 1 92 ? 3.638 -6.467 -1.123 1.00 92.75 92 PRO A N 1
ATOM 725 C CA . PRO A 1 92 ? 2.235 -6.390 -0.714 1.00 92.75 92 PRO A CA 1
ATOM 726 C C . PRO A 1 92 ? 1.998 -6.721 0.758 1.00 92.75 92 PRO A C 1
ATOM 728 O O . PRO A 1 92 ? 1.285 -5.992 1.448 1.00 92.75 92 PRO A O 1
ATOM 731 N N . GLN A 1 93 ? 2.652 -7.776 1.249 1.00 93.88 93 GLN A N 1
ATOM 732 C CA . GLN A 1 93 ? 2.495 -8.225 2.628 1.00 93.88 93 GLN A CA 1
ATOM 733 C C . GLN A 1 93 ? 2.982 -7.173 3.627 1.00 93.88 93 GLN A C 1
ATOM 735 O O . GLN A 1 93 ? 2.308 -6.907 4.614 1.00 93.88 93 GLN A O 1
ATOM 740 N N . LYS A 1 94 ? 4.079 -6.475 3.314 1.00 94.31 94 LYS A N 1
ATOM 741 C CA . LYS A 1 94 ? 4.626 -5.425 4.175 1.00 94.31 94 LYS A CA 1
ATOM 742 C C . LYS A 1 94 ? 3.638 -4.283 4.410 1.00 94.31 94 LYS A C 1
ATOM 744 O O . LYS A 1 94 ? 3.567 -3.761 5.515 1.00 94.31 94 LYS A O 1
ATOM 749 N N . VAL A 1 95 ? 2.877 -3.887 3.388 1.00 92.88 95 VAL A N 1
ATOM 750 C CA . VAL A 1 95 ? 1.840 -2.849 3.543 1.00 92.88 95 VAL A CA 1
ATOM 751 C C . VAL A 1 95 ? 0.681 -3.372 4.390 1.00 92.88 95 VAL A C 1
ATOM 753 O O . VAL A 1 95 ? 0.152 -2.641 5.222 1.00 92.88 95 VAL A O 1
ATOM 756 N N . ALA A 1 96 ? 0.308 -4.639 4.207 1.00 92.12 96 ALA A N 1
ATOM 757 C CA . ALA A 1 96 ? -0.762 -5.271 4.966 1.00 92.12 96 ALA A CA 1
ATOM 758 C C . ALA A 1 96 ? -0.413 -5.441 6.456 1.00 92.12 96 ALA A C 1
ATOM 760 O O . ALA A 1 96 ? -1.268 -5.236 7.316 1.00 92.12 96 ALA A O 1
ATOM 761 N N . ASP A 1 97 ? 0.847 -5.733 6.773 1.00 94.06 97 ASP A N 1
ATOM 762 C CA . ASP A 1 97 ? 1.321 -5.808 8.155 1.00 94.06 97 ASP A CA 1
ATOM 763 C C . ASP A 1 97 ? 1.292 -4.424 8.825 1.00 94.06 97 ASP A C 1
ATOM 765 O O . ASP A 1 97 ? 0.843 -4.295 9.963 1.00 94.06 97 ASP A O 1
ATOM 769 N N . VAL A 1 98 ? 1.694 -3.365 8.106 1.00 93.31 98 VAL A N 1
ATOM 770 C CA . VAL A 1 98 ? 1.593 -1.978 8.601 1.00 93.31 98 VAL A CA 1
ATOM 771 C C . VAL A 1 98 ? 0.132 -1.560 8.791 1.00 93.31 98 VAL A C 1
ATOM 773 O O . VAL A 1 98 ? -0.186 -0.925 9.798 1.00 93.31 98 VAL A O 1
ATOM 776 N N . LEU A 1 99 ? -0.766 -1.947 7.874 1.00 91.12 99 LEU A N 1
ATOM 777 C CA . LEU A 1 99 ? -2.210 -1.748 8.036 1.00 91.12 99 LEU A CA 1
ATOM 778 C C . LEU A 1 99 ? -2.693 -2.398 9.334 1.00 91.12 99 LEU A C 1
ATOM 780 O O . LEU A 1 99 ? -3.330 -1.732 10.144 1.00 91.12 99 LEU A O 1
ATOM 784 N N . LYS A 1 100 ? -2.356 -3.673 9.551 1.00 90.12 100 LYS A N 1
ATOM 785 C CA . LYS A 1 100 ? -2.773 -4.413 10.744 1.00 90.12 100 LYS A CA 1
ATOM 786 C C . LYS A 1 100 ? -2.299 -3.729 12.025 1.00 90.12 100 LYS A C 1
ATOM 788 O O . LYS A 1 100 ? -3.091 -3.575 12.942 1.00 90.12 100 LYS A O 1
ATOM 793 N N . SER A 1 101 ? -1.053 -3.260 12.062 1.00 90.38 101 SER A N 1
ATOM 794 C CA . SER A 1 101 ? -0.511 -2.520 13.209 1.00 90.38 101 SER A CA 1
ATOM 795 C C . SER A 1 101 ? -1.146 -1.141 13.417 1.00 90.38 101 SER A C 1
ATOM 797 O O . SER A 1 101 ? -1.117 -0.631 14.528 1.00 90.38 101 SER A O 1
ATOM 799 N N . SER A 1 102 ? -1.706 -0.523 12.373 1.00 86.38 102 SER A N 1
ATOM 800 C CA . SER A 1 102 ? -2.328 0.812 12.453 1.00 86.38 102 SER A CA 1
ATOM 801 C C . SER A 1 102 ? -3.780 0.789 12.949 1.00 86.38 102 SER A C 1
ATOM 803 O O . SER A 1 102 ? -4.327 1.849 13.271 1.00 86.38 102 SER A O 1
ATOM 805 N N . LEU A 1 103 ? -4.397 -0.397 12.961 1.00 79.38 103 LEU A N 1
ATOM 806 C CA . LEU A 1 103 ? -5.776 -0.656 13.394 1.00 79.38 103 LEU A CA 1
ATOM 807 C C . LEU A 1 103 ? -5.874 -1.198 14.833 1.00 79.38 103 LEU A C 1
ATOM 809 O O . LEU A 1 103 ? -6.987 -1.371 15.324 1.00 79.38 103 LEU A O 1
ATOM 813 N N . VAL A 1 104 ? -4.737 -1.512 15.467 1.00 64.50 104 VAL A N 1
ATOM 814 C CA . VAL A 1 104 ? -4.641 -1.974 16.867 1.00 64.50 104 VAL A CA 1
ATOM 815 C C . VAL A 1 104 ? -4.725 -0.801 17.835 1.00 64.50 104 VAL A C 1
ATOM 817 O O . VAL A 1 104 ? -4.182 0.277 17.501 1.00 64.50 104 VAL A O 1
#

pLDDT: mean 75.86, std 19.53, range [29.8, 94.31]

Sequence (104 aa):
MAVPIRCQRGHGLRDVRARDHVWLLSIVYGRNADAVSQALRRTVANVVVEINPETPRRNSFEVSLVKEDGSTVELWSGIKKGPPRKLKFPEPQKVADVLKSSLV

Organism: NCBI:txid74926

Secondary structure (DSSP, 8-state):
--------------------EEEEE-SS-HHHHHHHHHHHHHH-TT-EEEE-SS-PPTT--EEEEE-TTS-EEEEEESSTT-S-GGGGSPPHHHHHHHHHHH--

Foldseek 3Di:
DDDDPDPDPDDDDPDDPFAKEKEWADDPCPPLLVLLVVLQCVLDVRYHYDYCNDHHDYLAIWIWIQGSVRDIDTLATLVVQPDDSVSRRDDSNSSNVSVVVVVD

InterPro domains:
  IPR011893 Selenoprotein, Rdx-type [TIGR02174] (27-99)
  IPR052674 Selenoprotein SelWTH-like [PTHR33638] (29-99)

Radius of gyration: 14.77 Å; chains: 1; bounding box: 42×27×43 Å